Protein AF-A0A525ILN0-F1 (afdb_monomer)

Solvent-accessible surface area (backbone atoms only — not comparable to full-atom values): 7033 Å² total; per-residue (Å²): 132,85,74,86,76,78,80,49,68,68,61,53,51,52,49,46,68,69,64,66,67,80,72,83,54,69,82,74,52,55,59,54,76,87,73,70,76,71,52,71,69,58,54,50,52,52,52,55,56,72,68,66,50,71,64,59,57,53,52,53,50,51,46,28,73,76,60,35,61,71,54,36,52,53,50,52,53,54,51,49,51,51,51,46,66,60,44,49,61,53,52,50,50,27,64,74,72,20,55,48,72,52,49,52,37,30,73,72,70,43,37,84,68,56,39,76,112

Secondary structure (DSSP, 8-state):
--------HHHHHHHHHHH---S--GGGS---GGG--S-HHHHHHHHHHHT--HHHHHHHHHHHHHH-HHHHHHHHHHHHHHHHHHHHHHHHHHHHHT--HHHHHIIIIIHHHHT--

Radius of gyration: 21.79 Å; Cα contacts (8 Å, |Δi|>4): 40; chains: 1; bounding box: 45×51×52 Å

Mean predicted aligned error: 12.46 Å

Sequence (117 aa):
MVGRQRIDRVRRQYNQWVANQTLEDYALRFTAKSARRWSAARVANTALGAISFLALEAIGAAVTLNYGTVNAAAAIFVVSLVIFACGLPIAYYAARYGVDIDLLTRGAGFGYIGSTV

pLDDT: mean 75.98, std 16.63, range [38.53, 97.25]

Structure (mmCIF, N/CA/C/O backbone):
data_AF-A0A525ILN0-F1
#
_entry.id   AF-A0A525ILN0-F1
#
loop_
_atom_site.group_PDB
_atom_site.id
_atom_site.type_symbol
_atom_site.label_atom_id
_atom_site.label_alt_id
_atom_site.label_comp_id
_atom_site.label_asym_id
_atom_site.label_entity_id
_atom_site.label_seq_id
_atom_site.pdbx_PDB_ins_code
_atom_site.Cartn_x
_atom_site.Cartn_y
_atom_site.Cartn_z
_atom_site.occupancy
_atom_site.B_iso_or_equiv
_atom_site.auth_seq_id
_atom_site.auth_comp_id
_atom_site.auth_asym_id
_atom_site.auth_atom_id
_atom_site.pdbx_PDB_model_num
ATOM 1 N N . MET A 1 1 ? -29.015 -36.259 26.459 1.00 38.53 1 MET A N 1
ATOM 2 C CA . MET A 1 1 ? -27.838 -36.513 27.321 1.00 38.53 1 MET A CA 1
ATOM 3 C C . MET A 1 1 ? -26.657 -35.745 26.748 1.00 38.53 1 MET A C 1
ATOM 5 O O . MET A 1 1 ? -26.160 -36.120 25.696 1.00 38.53 1 MET A O 1
ATOM 9 N N . VAL A 1 2 ? -26.265 -34.628 27.365 1.00 44.88 2 VAL A N 1
ATOM 10 C CA . VAL A 1 2 ? -25.088 -33.861 26.923 1.00 44.88 2 VAL A CA 1
ATOM 11 C C . VAL A 1 2 ? -23.848 -34.610 27.411 1.00 44.88 2 VAL A C 1
ATOM 13 O O . VAL A 1 2 ? -23.644 -34.754 28.614 1.00 44.88 2 VAL A O 1
ATOM 16 N N . GLY A 1 3 ? -23.074 -35.167 26.478 1.00 51.47 3 GLY A N 1
ATOM 17 C CA . GLY A 1 3 ? -21.865 -35.928 26.786 1.00 51.47 3 GLY A CA 1
ATOM 18 C C . GLY A 1 3 ? -20.845 -35.079 27.548 1.00 51.47 3 GLY A C 1
ATOM 19 O O . GLY A 1 3 ? -20.644 -33.904 27.241 1.00 51.47 3 GLY A O 1
ATOM 20 N N . ARG A 1 4 ? -20.202 -35.679 28.555 1.00 56.81 4 ARG A N 1
ATOM 21 C CA . ARG A 1 4 ? -19.159 -35.054 29.378 1.00 56.81 4 ARG A CA 1
ATOM 22 C C . ARG A 1 4 ? -17.988 -34.638 28.482 1.00 56.81 4 ARG A C 1
ATOM 24 O O . ARG A 1 4 ? -17.161 -35.471 28.121 1.00 56.81 4 ARG A O 1
ATOM 31 N N . GLN A 1 5 ? -17.930 -33.361 28.107 1.00 60.62 5 GLN A N 1
ATOM 32 C CA . GLN A 1 5 ? -16.830 -32.817 27.313 1.00 60.62 5 GLN A CA 1
ATOM 33 C C . GLN A 1 5 ? -15.542 -32.886 28.144 1.00 60.62 5 GLN A C 1
ATOM 35 O O . GLN A 1 5 ? -15.410 -32.203 29.162 1.00 60.62 5 GLN A O 1
ATOM 40 N N . ARG A 1 6 ? -14.595 -33.744 27.744 1.00 59.00 6 ARG A N 1
ATOM 41 C CA . ARG A 1 6 ? -13.238 -33.722 28.299 1.00 59.00 6 ARG A CA 1
ATOM 42 C C . ARG A 1 6 ? -12.583 -32.422 27.841 1.00 59.00 6 ARG A C 1
ATOM 44 O O . ARG A 1 6 ? -12.474 -32.154 26.650 1.00 59.00 6 ARG A O 1
ATOM 51 N N . ILE A 1 7 ? -12.221 -31.581 28.801 1.00 57.00 7 ILE A N 1
ATOM 52 C CA . ILE A 1 7 ? -11.529 -30.324 28.531 1.00 57.00 7 ILE A CA 1
ATOM 53 C C . ILE A 1 7 ? -10.052 -30.667 28.348 1.00 57.00 7 ILE A C 1
ATOM 55 O O . ILE A 1 7 ? -9.307 -30.757 29.325 1.00 57.00 7 ILE A O 1
ATOM 59 N N . ASP A 1 8 ? -9.641 -30.898 27.105 1.00 61.41 8 ASP A N 1
ATOM 60 C CA . ASP A 1 8 ? -8.237 -31.124 26.775 1.00 61.41 8 ASP A CA 1
ATOM 61 C C . ASP A 1 8 ? -7.409 -29.884 27.137 1.00 61.41 8 ASP A C 1
ATOM 63 O O . ASP A 1 8 ? -7.799 -28.745 26.852 1.00 61.41 8 ASP A O 1
ATOM 67 N N . ARG A 1 9 ? -6.248 -30.090 27.776 1.00 59.19 9 ARG A N 1
ATOM 68 C CA . ARG A 1 9 ? -5.347 -29.008 28.226 1.00 59.19 9 ARG A CA 1
ATOM 69 C C . ARG A 1 9 ? -5.009 -28.026 27.101 1.00 59.19 9 ARG A C 1
ATOM 71 O O . ARG A 1 9 ? -4.986 -26.825 27.349 1.00 59.19 9 ARG A O 1
ATOM 78 N N . VAL A 1 10 ? -4.839 -28.534 25.879 1.00 61.06 10 VAL A N 1
ATOM 79 C CA . VAL A 1 10 ? -4.584 -27.745 24.662 1.00 61.06 10 VAL A CA 1
ATOM 80 C C . VAL A 1 10 ? -5.717 -26.754 24.397 1.00 61.06 10 VAL A C 1
ATOM 82 O O . VAL A 1 10 ? -5.472 -25.571 24.184 1.00 61.06 10 VAL A O 1
ATOM 85 N N . ARG A 1 11 ? -6.972 -27.203 24.499 1.00 59.38 11 ARG A N 1
ATOM 86 C CA . ARG A 1 11 ? -8.154 -26.359 24.285 1.00 59.38 11 ARG A CA 1
ATOM 87 C C . ARG A 1 11 ? -8.302 -25.308 25.386 1.00 59.38 11 ARG A C 1
ATOM 89 O O . ARG A 1 11 ? -8.742 -24.198 25.119 1.00 59.38 11 ARG A O 1
ATOM 96 N N . ARG A 1 12 ? -7.896 -25.638 26.618 1.00 59.50 12 ARG A N 1
ATOM 97 C CA . ARG A 1 12 ? -7.892 -24.714 27.764 1.00 59.50 12 ARG A CA 1
ATOM 98 C C . ARG A 1 12 ? -6.815 -23.638 27.643 1.00 59.50 12 ARG A C 1
ATOM 100 O O . ARG A 1 12 ? -7.120 -22.481 27.891 1.00 59.50 12 ARG A O 1
ATOM 107 N N . GLN A 1 13 ? -5.602 -24.011 27.235 1.00 60.56 13 GLN A N 1
ATOM 108 C CA . GLN A 1 13 ? -4.527 -23.057 26.965 1.00 60.56 13 GLN A CA 1
ATOM 109 C C . GLN A 1 13 ? -4.899 -22.158 25.792 1.00 60.56 13 GLN A C 1
ATOM 111 O O . GLN A 1 13 ? -4.872 -20.947 25.954 1.00 60.56 13 GLN A O 1
ATOM 116 N N . TYR A 1 14 ? -5.343 -22.716 24.663 1.00 58.56 14 TYR A N 1
ATOM 117 C CA . TYR A 1 14 ? -5.809 -21.922 23.524 1.00 58.56 14 TYR A CA 1
ATOM 118 C C . TYR A 1 14 ? -6.936 -20.960 23.921 1.00 58.56 14 TYR A C 1
ATOM 120 O O . TYR A 1 14 ? -6.852 -19.772 23.639 1.00 58.56 14 TYR A O 1
ATOM 128 N N . ASN A 1 15 ? -7.939 -21.427 24.672 1.00 59.97 15 ASN A N 1
ATOM 129 C CA . ASN A 1 15 ? -9.002 -20.555 25.168 1.00 59.97 15 ASN A CA 1
ATOM 130 C C . ASN A 1 15 ? -8.505 -19.515 26.181 1.00 59.97 15 ASN A C 1
ATOM 132 O O . ASN A 1 15 ? -9.100 -18.454 26.247 1.00 59.97 15 ASN A O 1
ATOM 136 N N . GLN A 1 16 ? -7.447 -19.771 26.958 1.00 61.81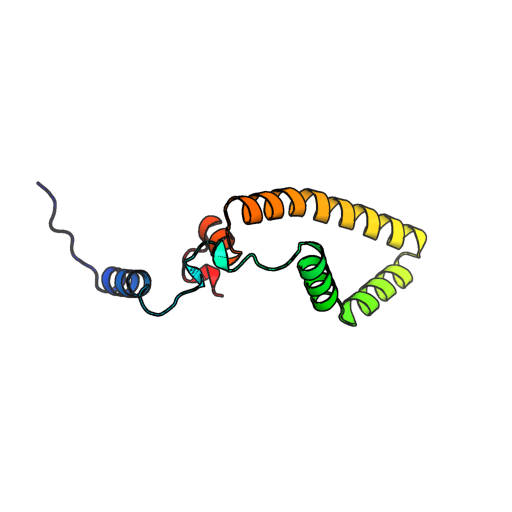 16 GLN A N 1
ATOM 137 C CA . GLN A 1 16 ? -6.829 -18.766 27.835 1.00 61.81 16 GLN A CA 1
ATOM 138 C C . GLN A 1 16 ? -6.030 -17.720 27.048 1.00 61.81 16 GLN A C 1
ATOM 140 O O . GLN A 1 16 ? -6.108 -16.544 27.384 1.00 61.81 16 GLN A O 1
ATOM 145 N N . TRP A 1 17 ? -5.326 -18.118 25.983 1.00 57.66 17 TRP A N 1
ATOM 146 C CA . TRP A 1 17 ? -4.702 -17.191 25.031 1.00 57.66 17 TRP A CA 1
ATOM 147 C C .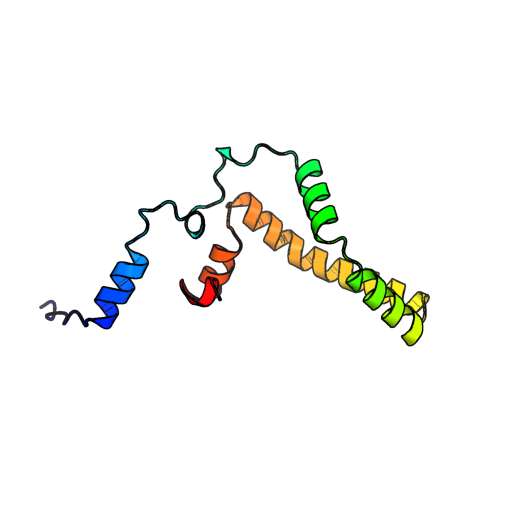 TRP A 1 17 ? -5.755 -16.333 24.316 1.00 57.66 17 TRP A C 1
ATOM 149 O O . TRP A 1 17 ? -5.568 -15.132 24.176 1.00 57.66 17 TRP A O 1
ATOM 159 N N . VAL A 1 18 ? -6.893 -16.925 23.937 1.00 54.59 18 VAL A N 1
ATOM 160 C CA . VAL A 1 18 ? -8.031 -16.217 23.324 1.00 54.59 18 VAL A CA 1
ATOM 161 C C . VAL A 1 18 ? -8.808 -15.361 24.337 1.00 54.59 18 VAL A C 1
ATOM 163 O O . VAL A 1 18 ? -9.354 -14.334 23.952 1.00 54.59 18 VAL A O 1
ATOM 166 N N . ALA A 1 19 ? -8.881 -15.756 25.614 1.00 54.31 19 ALA A N 1
ATOM 167 C CA . ALA A 1 19 ? -9.668 -15.073 26.649 1.00 54.31 19 ALA A CA 1
ATOM 168 C C . ALA A 1 19 ? -8.907 -13.976 27.414 1.00 54.31 19 ALA A C 1
ATOM 170 O O . ALA A 1 19 ? -9.550 -13.158 28.071 1.00 54.31 19 ALA A O 1
ATOM 171 N N . ASN A 1 20 ? -7.574 -13.910 27.331 1.00 54.78 20 ASN A N 1
ATOM 172 C CA . ASN A 1 20 ? -6.776 -12.808 27.888 1.00 54.78 20 ASN A CA 1
ATOM 173 C C . ASN A 1 20 ? -6.844 -11.556 26.987 1.00 54.78 20 ASN A C 1
ATOM 175 O O . ASN A 1 20 ? -5.839 -11.063 26.495 1.00 54.78 20 ASN A O 1
ATOM 179 N N . GLN A 1 21 ? -8.054 -11.031 26.778 1.00 50.44 21 GLN A N 1
ATOM 180 C CA . GLN A 1 21 ? -8.335 -9.822 25.982 1.00 50.44 21 GLN A CA 1
ATOM 181 C C . GLN A 1 21 ? -8.315 -8.529 26.827 1.00 50.44 21 GLN A C 1
ATOM 183 O O . GLN A 1 21 ? -8.769 -7.477 26.380 1.00 50.44 21 GLN A O 1
ATOM 188 N N . THR A 1 22 ? -7.868 -8.606 28.084 1.00 46.81 22 THR A N 1
ATOM 189 C CA . THR A 1 22 ? -8.045 -7.566 29.115 1.00 46.81 22 THR A CA 1
ATOM 190 C C . THR A 1 22 ? -6.848 -6.637 29.323 1.00 46.81 22 THR A C 1
ATOM 192 O O . THR A 1 22 ? -6.979 -5.664 30.061 1.00 46.81 22 THR A O 1
ATOM 195 N N . LEU A 1 23 ? -5.712 -6.870 28.663 1.00 44.44 23 LEU A N 1
ATOM 196 C CA . LEU A 1 23 ? -4.564 -5.956 28.673 1.00 44.44 23 LEU A CA 1
ATOM 197 C C . LEU A 1 23 ? -4.436 -5.293 27.299 1.00 44.44 23 LEU A C 1
ATOM 199 O O . LEU A 1 23 ? -3.752 -5.809 26.430 1.00 44.44 23 LEU A O 1
ATOM 203 N N . GLU A 1 24 ? -5.164 -4.188 27.115 1.00 47.72 24 GLU A N 1
ATOM 204 C CA . GLU A 1 24 ? -4.982 -3.192 26.040 1.00 47.72 24 GLU A CA 1
ATOM 205 C C . GLU A 1 24 ? -4.650 -3.737 24.639 1.00 47.72 24 GLU A C 1
ATOM 207 O O . GLU A 1 24 ? -3.795 -3.205 23.932 1.00 47.72 24 GLU A O 1
ATOM 212 N N . ASP A 1 25 ? -5.346 -4.787 24.206 1.00 53.41 25 ASP A N 1
ATOM 213 C CA . ASP A 1 25 ? -5.069 -5.388 22.906 1.00 53.41 25 ASP A CA 1
ATOM 214 C C . ASP A 1 25 ? -5.767 -4.582 21.794 1.00 53.41 25 ASP A C 1
ATOM 216 O O . ASP A 1 25 ? -6.934 -4.799 21.442 1.00 53.41 25 ASP A O 1
ATOM 220 N N . TYR A 1 26 ? -5.060 -3.581 21.260 1.00 48.09 26 TYR A N 1
ATOM 221 C CA . TYR A 1 26 ? -5.511 -2.788 20.112 1.00 48.09 26 TYR A CA 1
ATOM 222 C C . TYR A 1 26 ? -5.719 -3.647 18.852 1.00 48.09 26 TYR A C 1
ATOM 224 O O . TYR A 1 26 ? -6.445 -3.212 17.961 1.00 48.09 26 TYR A O 1
ATOM 232 N N . ALA A 1 27 ? -5.214 -4.888 18.812 1.00 47.84 27 ALA A N 1
ATOM 233 C CA . ALA A 1 27 ? -5.451 -5.832 17.719 1.00 47.84 27 ALA A CA 1
ATOM 234 C C . ALA A 1 27 ? -6.887 -6.402 17.689 1.00 47.84 27 ALA A C 1
ATOM 236 O O . ALA A 1 27 ? -7.261 -7.112 16.753 1.00 47.84 27 ALA A O 1
ATOM 237 N N . LEU A 1 28 ? -7.709 -6.151 18.718 1.00 49.22 28 LEU A N 1
ATOM 238 C CA . LEU A 1 28 ? -9.102 -6.622 18.799 1.00 49.22 28 LEU A CA 1
ATOM 239 C C . LEU A 1 28 ? -10.146 -5.535 18.545 1.00 49.22 28 LEU A C 1
ATOM 241 O O . LEU A 1 28 ? -11.331 -5.849 18.404 1.00 49.22 28 LEU A O 1
ATOM 245 N N . ARG A 1 29 ? -9.754 -4.260 18.482 1.00 56.00 29 ARG A N 1
ATOM 246 C CA . ARG A 1 29 ? -10.715 -3.176 18.292 1.00 56.00 29 ARG A CA 1
ATOM 247 C C . ARG A 1 29 ? -10.651 -2.632 16.882 1.00 56.00 29 ARG A C 1
ATOM 249 O O . ARG A 1 29 ? -9.664 -2.044 16.462 1.00 56.00 29 ARG A O 1
ATOM 256 N N . PHE A 1 30 ? -11.804 -2.726 16.225 1.00 57.34 30 PHE A N 1
ATOM 257 C CA . PHE A 1 30 ? -12.245 -1.747 15.246 1.00 57.34 30 PHE A CA 1
ATOM 258 C C . PHE A 1 30 ? -11.647 -0.367 15.544 1.00 57.34 30 PHE A C 1
ATOM 260 O O . PHE A 1 30 ? -11.765 0.105 16.680 1.00 57.34 30 PHE A O 1
ATOM 267 N N . THR A 1 31 ? -11.028 0.283 14.555 1.00 60.19 31 THR A N 1
ATOM 268 C CA . THR A 1 31 ? -10.355 1.572 14.745 1.00 60.19 31 THR A CA 1
ATOM 269 C C . THR A 1 31 ? -11.306 2.538 15.450 1.00 60.19 31 THR A C 1
ATOM 271 O O . THR A 1 31 ? -12.340 2.922 14.890 1.00 60.19 31 THR A O 1
ATOM 274 N N . ALA A 1 32 ? -10.990 2.906 16.697 1.00 60.59 32 ALA A N 1
ATOM 275 C CA . ALA A 1 32 ? -11.899 3.678 17.532 1.00 60.59 32 ALA A CA 1
ATOM 276 C C . ALA A 1 32 ? -12.294 4.979 16.817 1.00 60.59 32 ALA A C 1
ATOM 278 O O . ALA A 1 32 ? -11.436 5.739 16.367 1.00 60.59 32 ALA A O 1
ATOM 279 N N . LYS A 1 33 ? -13.600 5.268 16.719 1.00 64.25 33 LYS A N 1
ATOM 280 C CA . LYS A 1 33 ? -14.092 6.489 16.049 1.00 64.25 33 LYS A CA 1
ATOM 281 C C . LYS A 1 33 ? -13.489 7.764 16.655 1.00 64.25 33 LYS A C 1
ATOM 283 O O . LYS A 1 33 ? -13.254 8.724 15.933 1.00 64.25 33 LYS A O 1
ATOM 288 N N . SER A 1 34 ? -13.167 7.745 17.951 1.00 65.31 34 SER A N 1
ATOM 289 C CA . SER A 1 34 ? -12.495 8.836 18.670 1.00 65.31 34 SER A CA 1
ATOM 290 C C . SER A 1 34 ? -11.043 9.085 18.234 1.00 65.31 34 SER A C 1
ATOM 292 O O . SER A 1 34 ? -10.531 10.180 18.472 1.00 65.31 34 SER A O 1
ATOM 294 N N . ALA A 1 35 ? -10.386 8.107 17.601 1.00 69.50 35 ALA A N 1
ATOM 295 C CA . ALA A 1 35 ? -9.026 8.214 17.071 1.00 69.50 35 ALA A CA 1
ATOM 296 C C . ALA A 1 35 ? -8.984 8.779 15.635 1.00 69.50 35 ALA A C 1
ATOM 298 O O . ALA A 1 35 ? -7.927 9.208 15.173 1.00 69.50 35 ALA A O 1
ATOM 299 N N . ARG A 1 36 ? -10.128 8.866 14.934 1.00 74.12 36 ARG A N 1
ATOM 300 C CA . ARG A 1 36 ? -10.240 9.454 13.584 1.00 74.12 36 ARG A CA 1
ATOM 301 C C . ARG A 1 36 ? -10.268 10.983 13.624 1.00 74.12 36 ARG A C 1
ATOM 303 O O . ARG A 1 36 ? -11.263 11.613 13.283 1.00 74.12 36 ARG A O 1
ATOM 310 N N . ARG A 1 37 ? -9.169 11.578 14.083 1.00 80.75 37 ARG A N 1
ATOM 311 C CA . ARG A 1 37 ? -9.032 13.035 14.266 1.00 80.75 37 ARG A CA 1
ATOM 312 C C . ARG A 1 37 ? -8.325 13.730 13.104 1.00 80.75 37 ARG A C 1
ATOM 314 O O . ARG A 1 37 ? -8.358 14.952 13.007 1.00 80.75 37 ARG A O 1
ATOM 321 N N . TRP A 1 38 ? -7.658 12.963 12.247 1.00 82.50 38 TRP A N 1
ATOM 322 C CA . TRP A 1 38 ? -6.829 13.490 11.169 1.00 82.50 38 TRP A CA 1
ATOM 323 C C . TRP A 1 38 ? -7.609 13.586 9.858 1.00 82.50 38 TRP A C 1
ATOM 325 O O . TRP A 1 38 ? -8.405 12.706 9.532 1.00 82.50 38 TRP A O 1
ATOM 335 N N . SER A 1 39 ? -7.360 14.650 9.091 1.00 85.94 39 SER A N 1
ATOM 336 C CA . SER A 1 39 ? -7.941 14.812 7.758 1.00 85.94 39 SER A CA 1
ATOM 337 C C . SER A 1 39 ? -7.384 13.773 6.784 1.00 85.94 39 SER A C 1
ATOM 339 O O . SER A 1 39 ? -6.234 13.343 6.908 1.00 85.94 39 SER A O 1
ATOM 341 N N . ALA A 1 40 ? -8.175 13.418 5.767 1.00 84.94 40 ALA A N 1
ATOM 342 C CA . ALA A 1 40 ? -7.757 12.475 4.729 1.00 84.94 40 ALA A CA 1
ATOM 343 C C . ALA A 1 40 ? -6.440 12.896 4.051 1.00 84.94 40 ALA A C 1
ATOM 345 O O . ALA A 1 40 ? -5.582 12.057 3.810 1.00 84.94 40 ALA A O 1
ATOM 346 N N . ALA A 1 41 ? -6.237 14.201 3.833 1.00 85.94 41 ALA A N 1
ATOM 347 C CA . ALA A 1 41 ? -5.002 14.735 3.260 1.00 85.94 41 ALA A CA 1
ATOM 348 C C . ALA A 1 41 ? -3.769 14.474 4.144 1.00 85.94 41 ALA A C 1
ATOM 350 O O . ALA A 1 41 ? -2.704 14.131 3.638 1.00 85.94 41 ALA A O 1
ATOM 351 N N . ARG A 1 42 ? -3.902 14.597 5.472 1.00 88.88 42 ARG A N 1
ATOM 352 C CA . ARG A 1 42 ? -2.793 14.316 6.393 1.00 88.88 42 ARG A CA 1
ATOM 353 C C . ARG A 1 42 ? -2.456 12.827 6.409 1.00 88.88 42 ARG A C 1
ATOM 355 O O . ARG A 1 42 ? -1.283 12.484 6.356 1.00 88.88 42 ARG A O 1
ATOM 362 N N . VAL A 1 43 ? -3.476 11.968 6.417 1.00 87.50 43 VAL A N 1
ATOM 363 C CA . VAL A 1 43 ? -3.300 10.510 6.326 1.00 87.50 43 VAL A CA 1
ATOM 364 C C . VAL A 1 43 ? -2.626 10.122 5.006 1.00 87.50 43 VAL A C 1
ATOM 366 O O . VAL A 1 43 ? -1.676 9.343 5.017 1.00 87.50 43 VAL A O 1
ATOM 369 N N . ALA A 1 44 ? -3.052 10.713 3.885 1.00 87.31 44 ALA A N 1
ATOM 370 C CA . ALA A 1 44 ? -2.445 10.481 2.577 1.00 87.31 44 ALA A CA 1
ATOM 371 C C . ALA A 1 44 ? -0.966 10.896 2.548 1.00 87.31 44 ALA A C 1
ATOM 373 O O . ALA A 1 44 ? -0.126 10.117 2.111 1.00 87.31 44 ALA A O 1
ATOM 374 N N . ASN A 1 45 ? -0.621 12.070 3.084 1.00 90.44 45 ASN A N 1
ATOM 375 C CA . ASN A 1 45 ? 0.773 12.517 3.153 1.00 90.44 45 ASN A CA 1
ATOM 376 C C . ASN A 1 45 ? 1.646 11.606 4.027 1.00 90.44 45 ASN A C 1
ATOM 378 O O . ASN A 1 45 ? 2.792 11.344 3.673 1.00 90.44 45 ASN A O 1
ATOM 382 N N . THR A 1 46 ? 1.122 11.089 5.142 1.00 90.31 46 THR A N 1
ATOM 383 C CA . THR A 1 46 ? 1.843 10.097 5.956 1.00 90.31 46 THR A CA 1
ATOM 384 C C . THR A 1 46 ? 2.074 8.800 5.182 1.00 90.31 46 THR A C 1
ATOM 386 O O . THR A 1 46 ? 3.173 8.255 5.235 1.00 90.31 46 THR A O 1
ATOM 389 N N . ALA A 1 47 ? 1.079 8.332 4.423 1.00 86.88 47 ALA A N 1
ATOM 390 C CA . ALA A 1 47 ? 1.231 7.158 3.569 1.00 86.88 47 ALA A CA 1
ATOM 391 C C . ALA A 1 47 ? 2.285 7.381 2.469 1.00 86.88 47 ALA A C 1
ATOM 393 O O . ALA A 1 47 ? 3.134 6.518 2.267 1.00 86.88 47 ALA A O 1
ATOM 394 N N . LEU A 1 48 ? 2.289 8.555 1.821 1.00 86.94 48 LEU A N 1
ATOM 395 C CA . LEU A 1 48 ? 3.311 8.946 0.838 1.00 86.94 48 LEU A CA 1
ATOM 396 C C . LEU A 1 48 ? 4.718 8.991 1.455 1.00 86.94 48 LEU A C 1
ATOM 398 O O . LEU A 1 48 ? 5.680 8.528 0.845 1.00 86.94 48 LEU A O 1
ATOM 402 N N . GLY A 1 49 ? 4.840 9.494 2.685 1.00 87.31 49 GLY A N 1
ATOM 403 C CA . GLY A 1 49 ? 6.097 9.459 3.432 1.00 87.31 49 GLY A CA 1
ATOM 404 C C . GLY A 1 49 ? 6.580 8.033 3.715 1.00 87.31 49 GLY A C 1
ATOM 405 O O . GLY A 1 49 ? 7.754 7.741 3.522 1.00 87.31 49 GLY A O 1
ATOM 406 N N . ALA A 1 50 ? 5.683 7.124 4.106 1.00 86.12 50 ALA A N 1
ATOM 407 C CA . ALA A 1 50 ? 6.035 5.733 4.406 1.00 86.12 50 ALA A CA 1
ATOM 408 C C . ALA A 1 50 ? 6.518 4.941 3.176 1.00 86.12 50 ALA A C 1
ATOM 410 O O . ALA A 1 50 ? 7.377 4.074 3.307 1.00 86.12 50 ALA A O 1
ATOM 411 N N . ILE A 1 51 ? 6.000 5.246 1.981 1.00 86.69 51 ILE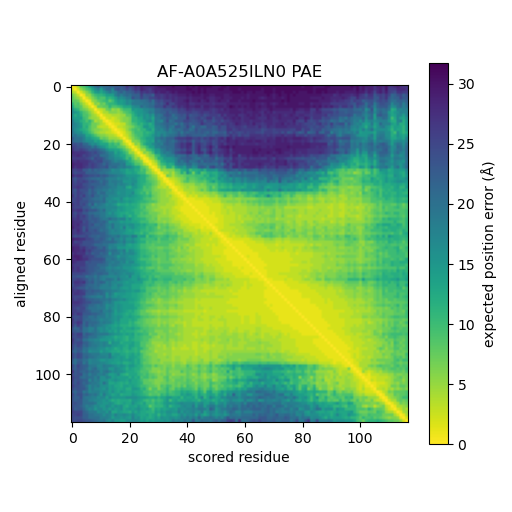 A N 1
ATOM 412 C CA . ILE A 1 51 ? 6.433 4.603 0.727 1.00 86.69 51 ILE A CA 1
ATOM 413 C C . ILE A 1 51 ? 7.671 5.264 0.103 1.00 86.69 51 ILE A C 1
ATOM 415 O O . ILE A 1 51 ? 8.155 4.802 -0.924 1.00 86.69 51 ILE A O 1
ATOM 419 N N . SER A 1 52 ? 8.204 6.332 0.701 1.00 84.69 52 SER A N 1
ATOM 420 C CA . SER A 1 52 ? 9.370 7.044 0.173 1.00 84.69 52 SER A CA 1
ATOM 421 C C . SER A 1 52 ? 10.666 6.362 0.627 1.00 84.69 52 SER A C 1
ATOM 423 O O . SER A 1 52 ? 11.249 6.729 1.645 1.00 84.69 52 SER A O 1
ATOM 425 N N . PHE A 1 53 ? 11.131 5.354 -0.116 1.00 88.56 53 PHE A N 1
ATOM 426 C CA . PHE A 1 53 ? 12.409 4.679 0.139 1.00 88.56 53 PHE A CA 1
ATOM 427 C C . PHE A 1 53 ? 13.175 4.384 -1.159 1.00 88.56 53 PHE A C 1
ATOM 429 O O . PHE 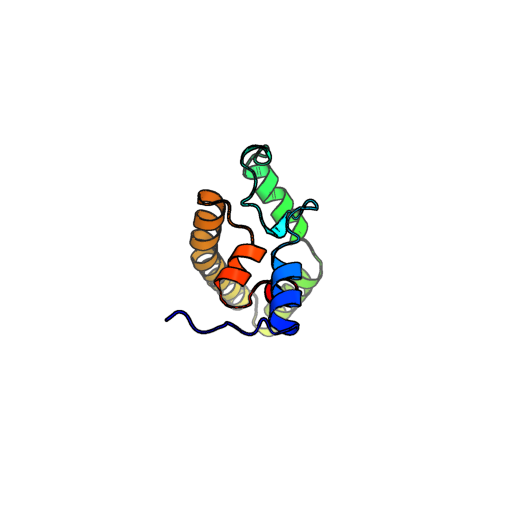A 1 53 ? 12.587 4.093 -2.199 1.00 88.56 53 PHE A O 1
ATOM 436 N N . LEU A 1 54 ? 14.512 4.424 -1.090 1.00 89.75 54 LEU A N 1
ATOM 437 C CA . LEU A 1 54 ? 15.407 4.359 -2.259 1.00 89.75 54 LEU A CA 1
ATOM 438 C C . LEU A 1 54 ? 15.287 3.078 -3.095 1.00 89.75 54 LEU A C 1
ATOM 440 O O . LEU A 1 54 ? 15.643 3.080 -4.271 1.00 89.75 54 LEU A O 1
ATOM 444 N N . ALA A 1 55 ? 14.796 1.980 -2.521 1.00 91.88 55 ALA A N 1
ATOM 445 C CA . ALA A 1 55 ? 14.674 0.745 -3.284 1.00 91.88 55 ALA A CA 1
ATOM 446 C C . ALA A 1 55 ? 13.582 0.819 -4.368 1.00 91.88 55 ALA A C 1
ATOM 448 O 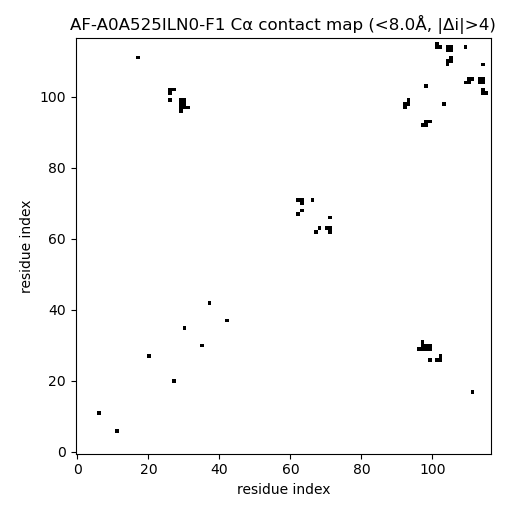O . ALA A 1 55 ? 13.749 0.171 -5.398 1.00 91.88 55 ALA A O 1
ATOM 449 N N . LEU A 1 56 ? 12.533 1.644 -4.220 1.00 89.69 56 LEU A N 1
ATOM 450 C CA . LEU A 1 56 ? 11.566 1.854 -5.311 1.00 89.69 56 LEU A CA 1
ATOM 451 C C . LEU A 1 56 ? 12.207 2.554 -6.513 1.00 89.69 56 LEU A C 1
ATOM 453 O O . LEU A 1 56 ? 11.969 2.143 -7.646 1.00 89.69 56 LEU A O 1
ATOM 457 N N . GLU A 1 57 ? 13.064 3.547 -6.270 1.00 89.38 57 GLU A N 1
ATOM 458 C CA . GLU A 1 57 ? 13.821 4.231 -7.327 1.00 89.38 57 GLU A CA 1
ATOM 459 C C . GLU A 1 57 ? 14.776 3.268 -8.039 1.00 89.38 57 GLU A C 1
ATOM 461 O O . GLU A 1 57 ? 14.832 3.231 -9.266 1.00 89.38 57 GLU A O 1
ATOM 466 N N . ALA A 1 58 ? 15.477 2.415 -7.284 1.00 93.31 58 ALA A N 1
ATOM 467 C CA . ALA A 1 58 ? 16.364 1.405 -7.859 1.00 93.31 58 ALA A CA 1
ATOM 468 C C . ALA A 1 58 ? 15.604 0.386 -8.727 1.00 93.31 58 ALA A C 1
ATOM 470 O O . ALA A 1 58 ? 16.046 0.061 -9.830 1.00 93.31 58 ALA A O 1
ATOM 471 N N . ILE A 1 59 ? 14.444 -0.092 -8.263 1.00 92.50 59 ILE A N 1
ATOM 472 C CA . ILE A 1 59 ? 13.586 -1.008 -9.028 1.00 92.50 59 ILE A CA 1
ATOM 473 C C . ILE A 1 59 ? 13.038 -0.306 -10.278 1.00 92.50 59 ILE A C 1
ATOM 475 O O . ILE A 1 59 ? 13.096 -0.872 -11.370 1.00 92.50 59 ILE A O 1
ATOM 479 N N . GLY A 1 60 ? 12.559 0.934 -10.153 1.00 91.69 60 GLY A N 1
ATOM 480 C CA . GLY A 1 60 ? 12.055 1.728 -11.275 1.00 91.69 60 GLY A CA 1
ATOM 481 C C . GLY A 1 60 ? 13.123 1.986 -12.341 1.00 91.69 60 GLY A C 1
ATOM 482 O O . GLY A 1 60 ? 12.870 1.799 -13.536 1.00 91.69 60 GLY A O 1
ATOM 483 N N . ALA A 1 61 ? 14.342 2.330 -11.918 1.00 92.25 61 ALA A N 1
ATOM 484 C CA . ALA A 1 61 ? 15.491 2.495 -12.800 1.00 92.25 61 ALA A CA 1
ATOM 485 C C . ALA A 1 61 ? 15.860 1.177 -13.495 1.00 92.25 61 ALA A C 1
ATOM 487 O O . ALA A 1 61 ? 16.038 1.158 -14.712 1.00 92.25 61 ALA A O 1
ATOM 488 N N . ALA A 1 62 ? 15.908 0.063 -12.758 1.00 94.62 62 ALA A N 1
ATOM 489 C CA . ALA A 1 62 ? 16.194 -1.250 -13.328 1.00 94.62 62 ALA A CA 1
ATOM 490 C C . ALA A 1 62 ? 15.157 -1.650 -14.389 1.00 94.62 62 ALA A C 1
ATOM 492 O O . ALA A 1 62 ? 15.531 -2.069 -15.484 1.00 94.62 62 ALA A O 1
ATOM 493 N N . VAL A 1 63 ? 13.860 -1.480 -14.117 1.00 94.50 63 VAL A N 1
ATOM 494 C CA . VAL A 1 63 ? 12.793 -1.767 -15.092 1.00 94.50 63 VAL A CA 1
ATOM 495 C C . VAL A 1 63 ? 12.931 -0.875 -16.327 1.00 94.50 63 VAL A C 1
ATOM 497 O O . VAL A 1 63 ? 12.833 -1.360 -17.454 1.00 94.50 63 VAL A O 1
ATOM 500 N N . THR A 1 64 ? 13.230 0.409 -16.136 1.00 94.69 64 THR A N 1
ATOM 501 C CA . THR A 1 64 ? 13.401 1.359 -17.243 1.00 94.69 64 THR A CA 1
ATOM 502 C C . THR A 1 64 ? 14.608 1.019 -18.118 1.00 94.69 64 THR A C 1
ATOM 504 O O . THR A 1 64 ? 14.498 1.065 -19.342 1.00 94.69 64 THR A O 1
ATOM 507 N N . LEU A 1 65 ? 15.736 0.621 -17.521 1.00 95.50 65 LEU A N 1
ATOM 508 C CA . LEU A 1 65 ? 16.939 0.215 -18.256 1.00 95.50 65 LEU A CA 1
ATOM 509 C C . LEU A 1 65 ? 16.743 -1.088 -19.040 1.00 95.50 65 LEU A C 1
ATOM 511 O O . LEU A 1 65 ? 17.256 -1.208 -20.147 1.00 95.50 65 LEU A O 1
ATOM 515 N N . ASN A 1 66 ? 16.000 -2.052 -18.489 1.00 94.88 66 ASN A N 1
ATOM 516 C CA . ASN A 1 66 ? 15.800 -3.354 -19.131 1.00 94.88 66 ASN A CA 1
ATOM 517 C C . ASN A 1 66 ? 14.737 -3.325 -20.241 1.00 94.88 66 ASN A C 1
ATOM 519 O O . ASN A 1 66 ? 14.895 -4.002 -21.253 1.00 94.88 66 ASN A O 1
ATOM 523 N N . TYR A 1 67 ? 13.653 -2.563 -20.060 1.00 92.06 67 TYR A N 1
ATOM 524 C CA . TYR A 1 67 ? 12.479 -2.619 -20.946 1.00 92.06 67 TYR A CA 1
ATOM 525 C C . TYR A 1 67 ? 12.223 -1.326 -21.731 1.00 92.06 67 TYR A C 1
ATOM 527 O O . TYR A 1 67 ? 11.353 -1.298 -22.606 1.00 92.06 67 TYR A O 1
ATOM 535 N N . GLY A 1 68 ? 12.987 -0.268 -21.451 1.00 93.69 68 GLY A N 1
ATOM 536 C CA . GLY A 1 68 ? 12.832 1.054 -22.049 1.00 93.69 68 GLY A CA 1
ATOM 537 C C . GLY A 1 68 ? 11.714 1.881 -21.407 1.00 93.69 68 GLY A C 1
ATOM 538 O O . GLY A 1 68 ? 10.741 1.356 -20.863 1.00 93.69 68 GLY A O 1
ATOM 539 N N . THR A 1 69 ? 11.833 3.206 -21.505 1.00 92.94 69 THR A N 1
ATOM 540 C CA . THR A 1 69 ? 10.961 4.168 -20.807 1.00 92.94 69 THR A CA 1
ATOM 541 C C . THR A 1 69 ? 9.488 4.048 -21.184 1.00 92.94 69 THR A C 1
ATOM 543 O O . THR A 1 69 ? 8.632 4.115 -20.310 1.00 92.94 69 THR A O 1
ATOM 546 N N . VAL A 1 70 ? 9.171 3.851 -22.468 1.00 95.06 70 VAL A N 1
ATOM 547 C CA . VAL A 1 70 ? 7.775 3.792 -22.938 1.00 95.06 70 VAL A CA 1
ATOM 548 C C . VAL A 1 70 ? 7.056 2.568 -22.368 1.00 95.06 70 VAL A C 1
ATOM 550 O O . VAL A 1 7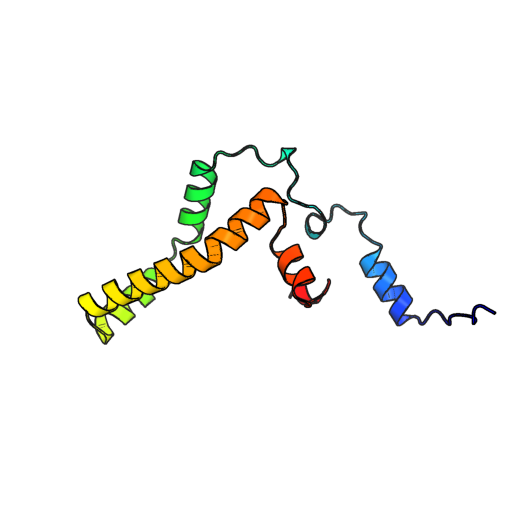0 ? 5.962 2.693 -21.819 1.00 95.06 70 VAL A O 1
ATOM 553 N N . ASN A 1 71 ? 7.694 1.397 -22.434 1.00 94.62 71 ASN A N 1
ATOM 554 C CA . ASN A 1 71 ? 7.123 0.159 -21.906 1.00 94.62 71 ASN A CA 1
ATOM 555 C C . ASN A 1 71 ? 7.052 0.189 -20.378 1.00 94.62 71 ASN A C 1
ATOM 557 O O . ASN A 1 71 ? 6.036 -0.203 -19.809 1.00 94.62 71 ASN A O 1
ATOM 561 N N . ALA A 1 72 ? 8.098 0.693 -19.715 1.00 94.88 72 ALA A N 1
ATOM 562 C CA . ALA A 1 72 ? 8.116 0.852 -18.266 1.00 94.88 72 ALA A CA 1
ATOM 563 C C . ALA A 1 72 ? 6.993 1.787 -17.790 1.00 94.88 72 ALA A C 1
ATOM 565 O O . ALA A 1 72 ? 6.243 1.426 -16.886 1.00 94.88 72 ALA A O 1
ATOM 566 N N . ALA A 1 73 ? 6.812 2.944 -18.434 1.00 94.56 73 ALA A N 1
ATOM 567 C CA . ALA A 1 73 ? 5.749 3.889 -18.099 1.00 94.56 73 ALA A CA 1
ATOM 568 C C . ALA A 1 73 ? 4.352 3.279 -18.291 1.00 94.56 73 ALA A C 1
ATOM 570 O O . ALA A 1 73 ? 3.505 3.385 -17.402 1.00 94.56 73 ALA A O 1
ATOM 571 N N . ALA A 1 74 ? 4.120 2.591 -19.414 1.00 96.00 74 ALA A N 1
ATOM 572 C CA . ALA A 1 74 ? 2.857 1.905 -19.671 1.00 96.00 74 ALA A CA 1
ATOM 573 C C . ALA A 1 74 ? 2.582 0.803 -18.631 1.00 96.00 74 ALA A C 1
ATOM 575 O O . ALA A 1 74 ? 1.479 0.727 -18.090 1.00 96.00 74 ALA A O 1
ATOM 576 N N . ALA A 1 75 ? 3.588 -0.012 -18.297 1.00 94.94 75 ALA A N 1
ATOM 577 C CA . ALA A 1 75 ? 3.467 -1.071 -17.297 1.00 94.94 75 ALA A CA 1
ATOM 578 C C . ALA A 1 75 ? 3.176 -0.511 -15.898 1.00 94.94 75 ALA A C 1
ATOM 580 O O . ALA A 1 75 ? 2.256 -0.984 -15.231 1.00 94.94 75 ALA A O 1
ATOM 581 N N . ILE A 1 76 ? 3.904 0.527 -15.471 1.00 94.31 76 ILE A N 1
ATOM 582 C CA . ILE A 1 76 ? 3.682 1.200 -14.184 1.00 94.31 76 ILE A CA 1
ATOM 583 C C . ILE A 1 76 ? 2.253 1.741 -14.114 1.00 94.31 76 ILE A C 1
ATOM 585 O O . ILE A 1 76 ? 1.575 1.539 -13.108 1.00 94.31 76 ILE A O 1
ATOM 589 N N . PHE A 1 77 ? 1.764 2.380 -15.179 1.00 95.88 77 PHE A N 1
ATOM 590 C CA . PHE A 1 77 ? 0.404 2.911 -15.221 1.00 95.88 77 PHE A CA 1
ATOM 591 C C . PHE A 1 77 ? -0.662 1.813 -15.096 1.00 95.88 77 PHE A C 1
ATOM 593 O O . PHE A 1 77 ? -1.571 1.922 -14.273 1.00 95.88 77 PHE A O 1
ATOM 600 N N . VAL A 1 78 ? -0.526 0.724 -15.859 1.00 97.25 78 VAL A N 1
ATOM 601 C CA . VAL A 1 78 ? -1.456 -0.4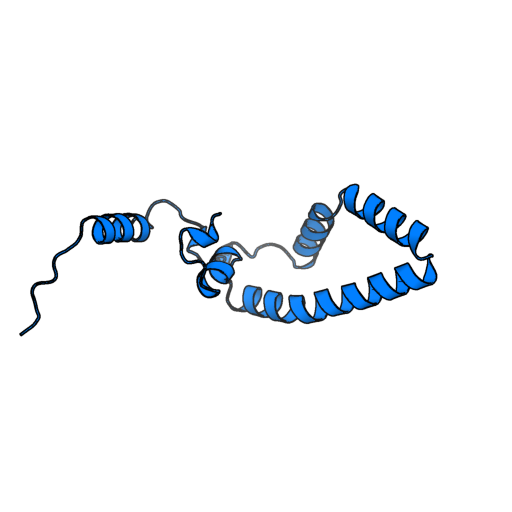15 -15.805 1.00 97.25 78 VAL A CA 1
ATOM 602 C C . VAL A 1 78 ? -1.455 -1.061 -14.421 1.00 97.25 78 VAL A C 1
ATOM 604 O O . VAL A 1 78 ? -2.519 -1.273 -13.842 1.00 97.25 78 VAL A O 1
ATOM 607 N N . VAL A 1 79 ? -0.281 -1.330 -13.848 1.00 95.81 79 VAL A N 1
ATOM 608 C CA . VAL A 1 79 ? -0.171 -1.916 -12.504 1.00 95.81 79 VAL A CA 1
ATOM 609 C C . VAL A 1 79 ? -0.757 -0.977 -11.450 1.00 95.81 79 VAL A C 1
ATOM 611 O O . VAL A 1 79 ? -1.474 -1.432 -10.562 1.00 95.81 79 VAL A O 1
ATOM 614 N N . SER A 1 80 ? -0.533 0.332 -11.577 1.00 94.81 80 SER A N 1
ATOM 615 C CA . SER A 1 80 ? -1.107 1.333 -10.671 1.00 94.81 80 SER A CA 1
ATOM 616 C C . SER A 1 80 ? -2.636 1.320 -10.715 1.00 94.81 80 SER A C 1
ATOM 618 O O . SER A 1 80 ? -3.277 1.356 -9.666 1.00 94.81 80 SER A O 1
ATOM 620 N N . LEU A 1 81 ? -3.232 1.197 -11.907 1.00 97.00 81 LEU A N 1
ATOM 621 C CA . LEU A 1 81 ? -4.680 1.040 -12.063 1.00 97.00 81 LEU A CA 1
ATOM 622 C C . LEU A 1 81 ? -5.197 -0.246 -11.417 1.00 97.00 81 LEU A C 1
ATOM 624 O O . LEU A 1 81 ? -6.223 -0.208 -10.743 1.00 97.00 81 LEU A O 1
ATOM 628 N N . VAL A 1 82 ? -4.491 -1.366 -11.579 1.00 97.00 82 VAL A N 1
ATOM 629 C CA . VAL A 1 82 ? -4.870 -2.642 -10.953 1.00 97.00 82 VAL A CA 1
ATOM 630 C C . VAL A 1 82 ? -4.815 -2.536 -9.429 1.00 97.00 82 VAL A C 1
ATOM 632 O O . VAL A 1 82 ? -5.781 -2.889 -8.755 1.00 97.00 82 VAL A O 1
ATOM 635 N N . ILE A 1 83 ? -3.724 -1.997 -8.877 1.00 94.50 83 ILE A N 1
ATOM 636 C CA . ILE A 1 83 ? -3.576 -1.784 -7.431 1.00 94.50 83 ILE A CA 1
ATOM 637 C C . ILE A 1 83 ? -4.680 -0.861 -6.917 1.00 94.50 83 ILE A C 1
ATOM 639 O O . ILE A 1 83 ? -5.278 -1.150 -5.884 1.00 94.50 83 ILE A O 1
ATOM 643 N N . PHE A 1 84 ? -4.995 0.217 -7.636 1.00 93.38 84 PHE A N 1
ATOM 644 C CA . PHE A 1 84 ? -6.058 1.136 -7.245 1.00 93.38 84 PHE A CA 1
ATOM 645 C C . PHE A 1 84 ? -7.438 0.469 -7.294 1.00 93.38 84 PHE A C 1
ATOM 647 O O . PHE A 1 84 ? -8.197 0.571 -6.334 1.00 93.38 84 PHE A O 1
ATOM 654 N N . ALA A 1 85 ? -7.754 -0.266 -8.362 1.00 95.25 85 ALA A N 1
ATOM 655 C CA . ALA A 1 85 ? -9.031 -0.960 -8.520 1.00 95.25 85 ALA A CA 1
ATOM 656 C C . ALA A 1 85 ? -9.248 -2.042 -7.451 1.00 95.25 85 ALA A C 1
ATOM 658 O O . ALA A 1 85 ? -10.363 -2.198 -6.957 1.00 95.25 85 ALA A O 1
ATOM 659 N N . CYS A 1 86 ? -8.190 -2.756 -7.060 1.00 94.12 86 CYS A N 1
ATOM 660 C CA . CYS A 1 86 ? -8.242 -3.753 -5.992 1.00 94.12 86 CYS A CA 1
ATOM 661 C C . CYS A 1 86 ? -8.227 -3.114 -4.594 1.00 94.12 86 CYS A C 1
ATOM 663 O O . CYS A 1 86 ? -8.960 -3.536 -3.703 1.00 94.12 86 CYS A O 1
ATOM 665 N N . GLY A 1 87 ? -7.403 -2.086 -4.391 1.00 89.88 87 GLY A N 1
ATOM 666 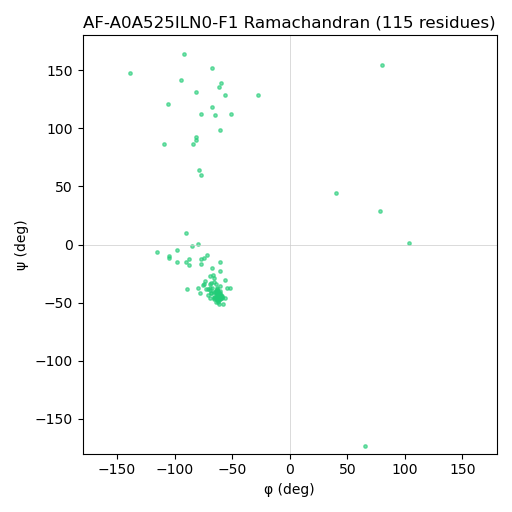C CA . GLY A 1 87 ? -7.192 -1.443 -3.098 1.00 89.88 87 GLY A CA 1
ATOM 667 C C . GLY A 1 87 ? -8.341 -0.531 -2.676 1.00 89.88 87 GLY A C 1
ATOM 668 O O . GLY A 1 87 ? -8.674 -0.488 -1.494 1.00 89.88 87 GLY A O 1
ATOM 669 N N . LEU A 1 88 ? -8.992 0.158 -3.617 1.00 91.19 88 LEU A N 1
ATOM 670 C CA . LEU A 1 88 ? -10.098 1.076 -3.337 1.00 91.19 88 LEU A CA 1
ATOM 671 C C . LEU A 1 88 ? -11.285 0.407 -2.613 1.00 91.19 88 LEU A C 1
ATOM 673 O O . LEU A 1 88 ? -11.692 0.939 -1.578 1.00 91.19 88 LEU A O 1
ATOM 677 N N . PRO A 1 89 ? -11.850 -0.732 -3.072 1.00 90.06 89 PRO A N 1
ATOM 678 C CA . PRO A 1 89 ? -12.944 -1.384 -2.356 1.00 90.06 89 PRO A CA 1
ATOM 679 C C . PRO A 1 89 ? -12.504 -1.877 -0.972 1.00 90.06 89 PRO A C 1
ATOM 681 O O . PRO A 1 89 ? -13.245 -1.698 -0.006 1.00 90.06 89 PRO A O 1
ATOM 684 N N . ILE A 1 90 ? -11.290 -2.426 -0.847 1.00 87.56 90 ILE A N 1
ATOM 685 C CA . ILE A 1 90 ? -10.740 -2.890 0.437 1.00 87.56 90 ILE A CA 1
ATOM 686 C C . ILE A 1 90 ? -10.624 -1.714 1.413 1.00 87.56 90 ILE A C 1
ATOM 688 O O . ILE A 1 90 ? -11.161 -1.777 2.517 1.00 87.56 90 ILE A O 1
ATOM 692 N N . ALA A 1 91 ? -9.997 -0.615 0.991 1.00 86.88 91 ALA A N 1
ATOM 693 C CA . ALA A 1 91 ? -9.820 0.585 1.801 1.00 86.88 91 ALA A CA 1
ATOM 694 C C . ALA A 1 91 ? -11.160 1.239 2.164 1.00 86.88 91 ALA A C 1
ATOM 696 O O . ALA A 1 91 ? -11.345 1.679 3.298 1.00 86.88 91 ALA A O 1
ATOM 697 N N . TYR A 1 92 ? -12.122 1.267 1.235 1.00 87.31 92 TYR A N 1
ATOM 698 C CA . TYR A 1 92 ? -13.460 1.796 1.487 1.00 87.31 92 TYR A CA 1
ATOM 699 C C . TYR A 1 92 ? -14.186 0.999 2.574 1.00 87.31 92 TYR A C 1
ATOM 701 O O . TYR A 1 92 ? -14.707 1.587 3.525 1.00 87.31 92 TYR A O 1
ATOM 709 N N . TYR A 1 93 ? -14.204 -0.333 2.477 1.00 84.62 93 TYR A N 1
ATOM 710 C CA . TYR A 1 93 ? -14.865 -1.174 3.473 1.00 84.62 93 TYR A CA 1
ATOM 711 C C . TYR A 1 93 ? -14.113 -1.201 4.805 1.00 84.62 93 TYR A C 1
ATOM 713 O O . TYR A 1 93 ? -14.753 -1.108 5.855 1.00 84.62 93 TYR A O 1
ATOM 721 N N . ALA A 1 94 ? -12.779 -1.215 4.784 1.00 84.06 94 ALA A N 1
ATOM 722 C CA . ALA A 1 94 ? -11.959 -1.072 5.983 1.00 84.06 94 ALA A CA 1
ATOM 723 C C . ALA A 1 94 ? -12.249 0.256 6.699 1.00 84.06 94 ALA A C 1
ATOM 725 O O . ALA A 1 94 ? -12.522 0.273 7.898 1.00 84.06 94 ALA A O 1
ATOM 726 N N . ALA A 1 95 ? -12.328 1.370 5.966 1.00 82.31 95 ALA A N 1
ATOM 727 C CA . ALA A 1 95 ? -12.665 2.671 6.532 1.00 82.31 95 ALA A CA 1
ATOM 728 C C . ALA A 1 95 ? -14.130 2.758 6.994 1.00 82.31 95 ALA A C 1
ATOM 730 O O . ALA A 1 95 ? -14.406 3.347 8.041 1.00 82.31 95 ALA A O 1
ATOM 731 N N . ARG A 1 96 ? -15.088 2.176 6.265 1.00 82.12 96 ARG A N 1
ATOM 732 C CA . ARG A 1 96 ? -16.515 2.221 6.626 1.00 82.12 96 ARG A CA 1
ATOM 733 C C . ARG A 1 96 ? -16.815 1.406 7.878 1.00 82.12 96 ARG A C 1
ATOM 735 O O . ARG A 1 96 ? -17.512 1.897 8.765 1.00 82.12 96 ARG A O 1
ATOM 742 N N . TYR A 1 97 ? -16.287 0.189 7.946 1.00 79.25 97 TYR A N 1
ATOM 743 C CA . TYR A 1 97 ? -16.520 -0.711 9.068 1.00 79.25 97 TYR A CA 1
ATOM 744 C C . TYR A 1 97 ? -15.514 -0.507 10.199 1.00 79.25 97 TYR A C 1
ATOM 746 O O . TYR A 1 97 ? -15.830 -0.855 11.323 1.00 79.25 97 TYR A O 1
ATOM 754 N N . GLY A 1 98 ? -14.373 0.141 9.948 1.00 73.75 98 GLY A N 1
ATOM 755 C CA . GLY A 1 98 ? -13.302 0.349 10.927 1.00 73.75 98 GLY A CA 1
ATOM 756 C C . GLY A 1 98 ? -12.429 -0.883 11.133 1.00 73.75 98 GLY A C 1
ATOM 757 O O . GLY A 1 98 ? -11.944 -1.083 12.236 1.00 73.75 98 GLY A O 1
ATOM 758 N N . VAL A 1 99 ? -12.294 -1.725 10.111 1.00 74.94 99 VAL A N 1
ATOM 759 C CA . VAL A 1 99 ? -11.545 -2.986 10.165 1.00 74.94 99 VAL A CA 1
ATOM 760 C C . VAL A 1 99 ? -10.057 -2.694 9.981 1.00 74.94 99 VAL A C 1
ATOM 762 O O . VAL A 1 99 ? -9.693 -1.974 9.054 1.00 74.94 99 VAL A O 1
ATOM 765 N N . ASP A 1 100 ? -9.227 -3.252 10.861 1.00 75.38 100 ASP A N 1
ATOM 766 C CA . ASP A 1 100 ? -7.766 -3.183 10.772 1.00 75.38 100 ASP A CA 1
ATOM 767 C C . ASP A 1 100 ? -7.188 -4.383 10.002 1.00 75.38 100 ASP A C 1
ATOM 769 O O . ASP A 1 100 ? -7.875 -5.391 9.802 1.00 75.38 100 ASP A O 1
ATOM 773 N N . ILE A 1 101 ? -5.931 -4.295 9.570 1.00 71.38 101 ILE A N 1
ATOM 774 C CA . ILE A 1 101 ? -5.283 -5.324 8.748 1.00 71.38 101 ILE A CA 1
ATOM 775 C C . ILE A 1 101 ? -5.208 -6.683 9.461 1.00 71.38 101 ILE A C 1
ATOM 777 O O . ILE A 1 101 ? -5.476 -7.710 8.837 1.00 71.38 101 ILE A O 1
ATOM 781 N N . ASP A 1 102 ? -5.001 -6.687 10.778 1.00 72.62 102 ASP A N 1
ATOM 782 C CA . ASP A 1 102 ? -4.992 -7.899 11.606 1.00 72.62 102 ASP A CA 1
ATOM 783 C C . ASP A 1 102 ? -6.360 -8.597 11.619 1.00 72.62 102 ASP A C 1
ATOM 785 O O . ASP A 1 102 ? -6.465 -9.822 11.664 1.00 72.62 102 ASP A O 1
ATOM 789 N N . LEU A 1 103 ? -7.450 -7.827 11.550 1.00 70.44 103 LEU A N 1
ATOM 790 C CA . LEU A 1 103 ? -8.800 -8.384 11.462 1.00 70.44 103 LEU A CA 1
ATOM 791 C C . LEU A 1 103 ? -9.079 -8.945 10.064 1.00 70.44 103 LEU A C 1
ATOM 793 O O . LEU A 1 103 ? -9.780 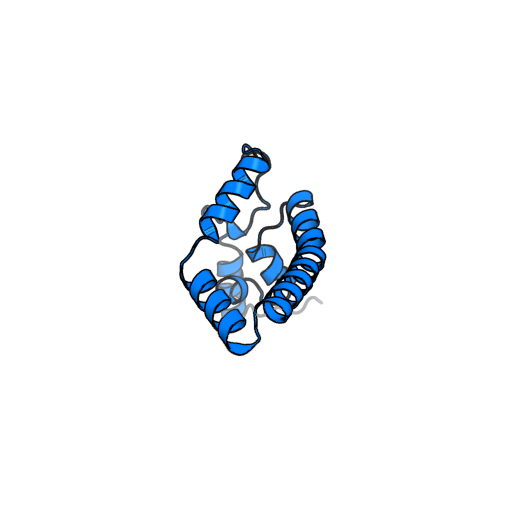-9.953 9.942 1.00 70.44 103 LEU A O 1
ATOM 797 N N . LEU A 1 104 ? -8.518 -8.326 9.021 1.00 74.19 104 LEU A N 1
ATOM 798 C CA . LEU A 1 104 ? -8.632 -8.805 7.645 1.00 74.19 104 LEU A CA 1
ATOM 799 C C . LEU A 1 104 ? -7.932 -10.162 7.475 1.00 74.19 104 LEU A C 1
ATOM 801 O O . LEU A 1 104 ? -8.519 -11.081 6.907 1.00 74.19 104 LEU A O 1
ATOM 805 N N . THR A 1 105 ? -6.722 -10.325 8.017 1.00 72.38 105 THR A N 1
ATOM 806 C CA . THR A 1 105 ? -5.968 -11.590 7.950 1.00 72.38 105 THR A CA 1
ATOM 807 C C . THR A 1 105 ? -6.610 -12.683 8.808 1.00 72.38 105 THR A C 1
ATOM 809 O O . THR A 1 105 ? -6.719 -13.832 8.371 1.00 72.38 105 THR A O 1
ATOM 812 N N . ARG A 1 106 ? -7.161 -12.337 9.979 1.00 72.06 106 ARG A N 1
ATOM 813 C CA . ARG A 1 106 ? -7.977 -13.263 10.789 1.00 72.06 106 ARG A CA 1
ATOM 814 C C . ARG A 1 106 ? -9.219 -13.738 10.038 1.00 72.06 106 ARG A C 1
ATOM 816 O O . ARG A 1 106 ? -9.497 -14.937 10.027 1.00 72.06 106 ARG A O 1
ATOM 823 N N . GLY A 1 107 ? -9.940 -12.819 9.393 1.00 65.94 107 GLY A N 1
ATOM 824 C CA . GLY A 1 107 ? -11.116 -13.121 8.572 1.00 65.94 107 GLY A CA 1
ATOM 825 C C . GLY A 1 107 ? -10.794 -13.919 7.304 1.00 65.94 107 GLY A C 1
ATOM 826 O O . GLY A 1 107 ? -11.637 -14.678 6.836 1.00 65.94 107 GLY A O 1
ATOM 827 N N . ALA A 1 108 ? -9.566 -13.804 6.791 1.00 70.00 108 ALA A N 1
ATOM 828 C CA . ALA A 1 108 ? -9.067 -14.555 5.639 1.00 70.00 108 ALA A CA 1
ATOM 829 C C . ALA A 1 108 ? -8.635 -16.000 5.968 1.00 70.00 108 ALA A C 1
ATOM 831 O O . ALA A 1 108 ? -8.222 -16.728 5.068 1.00 70.00 108 ALA A O 1
ATOM 832 N N . GLY A 1 109 ? -8.749 -16.437 7.230 1.00 68.31 109 GLY A N 1
ATOM 833 C CA . GLY A 1 109 ? -8.522 -17.831 7.633 1.00 68.31 109 GLY A CA 1
ATOM 834 C C . GLY A 1 109 ? -7.192 -18.109 8.336 1.00 68.31 109 GLY A C 1
ATOM 835 O O . GLY A 1 109 ? -6.959 -19.249 8.732 1.00 68.31 109 GLY A O 1
ATOM 836 N N . PHE A 1 110 ? -6.350 -17.095 8.567 1.00 67.50 110 PHE A N 1
ATOM 837 C CA . PHE A 1 110 ? -5.068 -17.261 9.272 1.00 67.50 110 PHE A CA 1
ATOM 838 C C . PHE A 1 110 ? -5.216 -17.397 10.804 1.00 67.50 110 PHE A C 1
ATOM 840 O O . PHE A 1 110 ? -4.288 -17.817 11.497 1.00 67.50 110 PHE A O 1
ATOM 847 N N . GLY A 1 111 ? -6.401 -17.108 11.358 1.00 66.69 111 GLY A N 1
ATOM 848 C CA . GLY A 1 111 ? -6.667 -17.203 12.798 1.00 66.69 111 GLY A CA 1
ATOM 849 C C . GLY A 1 111 ? -5.862 -16.198 13.637 1.00 66.69 111 GLY A C 1
ATOM 850 O O . GLY A 1 111 ? -5.199 -15.319 13.102 1.00 66.69 111 GLY A O 1
ATOM 851 N N . TYR A 1 112 ? -5.932 -16.304 14.970 1.00 60.06 112 TYR A N 1
ATOM 852 C CA . TYR A 1 112 ? -5.334 -15.311 15.885 1.00 60.06 112 TYR A CA 1
ATOM 853 C C . TYR A 1 112 ? -3.800 -15.300 15.892 1.00 60.06 112 TYR A C 1
ATOM 855 O O . TYR A 1 112 ? -3.202 -14.255 16.099 1.00 60.06 112 TYR A O 1
ATOM 863 N N . ILE A 1 113 ? -3.171 -16.466 15.709 1.00 60.94 113 ILE A N 1
ATOM 864 C CA . ILE A 1 113 ? -1.707 -16.620 15.752 1.00 60.94 113 ILE A CA 1
ATOM 865 C C . ILE A 1 113 ? -1.105 -16.408 14.359 1.00 60.94 113 ILE A C 1
ATOM 867 O O . ILE A 1 113 ? -0.064 -15.776 14.239 1.00 60.94 113 ILE A O 1
ATOM 871 N N . GLY A 1 114 ? -1.773 -16.886 13.304 1.00 59.34 114 GLY A N 1
ATOM 872 C CA . GLY A 1 114 ? -1.317 -16.683 11.928 1.00 59.34 114 GLY A CA 1
ATOM 873 C C . GLY A 1 114 ? -1.546 -15.265 11.406 1.00 59.34 114 GLY A C 1
ATOM 874 O O . GLY A 1 114 ? -1.004 -14.926 10.368 1.00 59.34 114 GLY A O 1
ATOM 875 N N . SER A 1 115 ? -2.325 -14.429 12.102 1.00 58.12 115 SER A N 1
ATOM 876 C CA . SER A 1 115 ? -2.419 -12.999 11.781 1.00 58.12 115 SER A CA 1
ATOM 877 C C . SER A 1 115 ? -1.227 -12.177 12.267 1.00 58.12 115 SER A C 1
ATOM 879 O O . SER A 1 115 ? -1.087 -11.037 11.847 1.00 58.12 115 SER A O 1
ATOM 881 N N . THR A 1 116 ? -0.426 -12.718 13.189 1.00 57.75 116 THR A N 1
ATOM 882 C CA . THR A 1 116 ? 0.639 -11.988 13.902 1.00 57.75 116 THR A CA 1
ATOM 883 C C . THR A 1 116 ? 2.046 -12.335 13.404 1.00 57.75 116 THR A C 1
ATOM 885 O O . THR A 1 116 ? 3.002 -11.678 13.810 1.00 57.75 116 THR A O 1
ATOM 888 N N . VAL A 1 117 ? 2.177 -13.385 12.585 1.00 51.97 117 VAL A N 1
ATOM 889 C CA . VAL A 1 117 ? 3.431 -13.889 11.993 1.00 51.97 117 VAL A CA 1
ATOM 890 C C . VAL A 1 117 ? 3.437 -13.563 10.510 1.00 51.97 117 VAL A C 1
ATOM 892 O O . VAL A 1 117 ? 4.482 -13.074 10.033 1.00 51.97 117 VAL A O 1
#

Foldseek 3Di:
DPDDDDCPPVNVVVVVVVVPPPPPPPLPDQQDPVNPPDDPVVVVVVVVVVPDDCVVVVVLVVCCVVPNDVVSVVVVVVVVVVCCVVVVVVVVCCVVRSPDQLNVVCVVPCNNVRSVD